Protein AF-A0A832JDX5-F1 (afdb_monomer_lite)

Sequence (100 aa):
PLHDGAVVVQGDTIVAARCLLPLSDRTDLAGALGTRHRAALGLAERTDAVVVVVSEETGRVSLAYEGELHRNLTEEAIKERILGLLQPLLGAPTGLWRKR

Secondary structure (DSSP, 8-state):
---SSEEEEETTEEEEEEEPPPPP--GGGTTS--HHHHHHHHHHTTSS--EEEE-TTT--EEEEETTEEEEEE-HHHHHHHHHHHHHHHHTS-TTTT---

Foldseek 3Di:
DQPAADFDDDQPDGPDTNDDADFDPDPVCVPPDDRQQRRQLRRQCPDQDWDWDADPVPRAIWIRHNNDIGTRDDPVRVVVVCCVSCVVVNPDPPPPPPDD

pLDDT: mean 86.78, std 14.62, range [41.19, 97.75]

Radius of gyration: 14.51 Å; chains: 1; bounding box: 37×30×39 Å

Structure (mmCIF, N/CA/C/O backbone):
data_AF-A0A832JDX5-F1
#
_entry.id   AF-A0A832JDX5-F1
#
loop_
_atom_site.group_PDB
_atom_site.id
_atom_site.type_symbol
_atom_site.label_atom_id
_atom_site.label_alt_id
_atom_site.label_comp_id
_atom_site.label_asym_id
_atom_site.label_entity_id
_atom_site.label_seq_id
_atom_site.pdbx_PDB_ins_code
_atom_site.Cartn_x
_atom_site.Cartn_y
_atom_site.Cartn_z
_atom_site.occupancy
_atom_site.B_iso_or_equiv
_atom_site.auth_seq_id
_atom_site.auth_comp_id
_atom_site.auth_asym_id
_atom_site.auth_atom_id
_atom_site.pdbx_PDB_model_num
ATOM 1 N N . PRO A 1 1 ? 10.387 -14.063 9.467 1.00 61.41 1 PRO A N 1
ATOM 2 C CA . PRO A 1 1 ? 9.423 -14.846 8.644 1.00 61.41 1 PRO A CA 1
ATOM 3 C C . PRO A 1 1 ? 8.092 -14.135 8.275 1.00 61.41 1 PRO A C 1
ATOM 5 O O . PRO A 1 1 ? 7.215 -14.801 7.742 1.00 61.41 1 PRO A O 1
ATOM 8 N N . LEU A 1 2 ? 7.922 -12.820 8.506 1.00 75.38 2 LEU A N 1
ATOM 9 C CA . LEU A 1 2 ? 6.640 -12.102 8.311 1.00 75.38 2 LEU A CA 1
ATOM 10 C C . LEU A 1 2 ? 6.596 -11.170 7.082 1.00 75.38 2 LEU A C 1
ATOM 12 O O . LEU A 1 2 ? 5.648 -10.412 6.927 1.00 75.38 2 LEU A O 1
ATOM 16 N N . HIS A 1 3 ? 7.628 -11.185 6.237 1.00 82.69 3 HIS A N 1
ATOM 17 C CA . HIS A 1 3 ? 7.832 -10.170 5.193 1.00 82.69 3 HIS A CA 1
ATOM 18 C C . HIS A 1 3 ? 6.967 -10.359 3.935 1.00 82.69 3 HIS A C 1
ATOM 20 O O . HIS A 1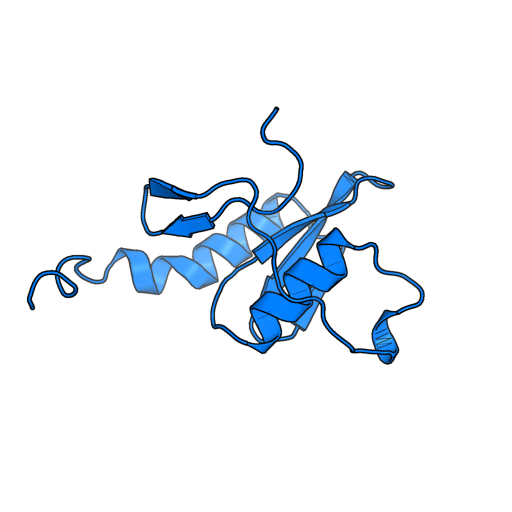 3 ? 6.962 -9.489 3.069 1.00 82.69 3 HIS A O 1
ATOM 26 N N . ASP A 1 4 ? 6.292 -11.500 3.801 1.00 83.75 4 ASP A N 1
ATOM 27 C CA . ASP A 1 4 ? 5.556 -11.859 2.591 1.00 83.75 4 ASP A CA 1
ATOM 28 C C . ASP A 1 4 ? 4.061 -11.560 2.752 1.00 83.75 4 ASP A C 1
ATOM 30 O O . ASP A 1 4 ? 3.367 -12.243 3.496 1.00 83.75 4 ASP A O 1
ATOM 34 N N . GLY A 1 5 ? 3.568 -10.515 2.090 1.00 90.31 5 GLY A N 1
ATOM 35 C CA . GLY A 1 5 ? 2.185 -10.041 2.193 1.00 90.31 5 GLY A CA 1
ATOM 36 C C . GLY A 1 5 ? 2.056 -8.704 2.925 1.00 90.31 5 GLY A C 1
ATOM 37 O O . GLY A 1 5 ? 3.043 -8.019 3.190 1.00 90.31 5 GLY A O 1
ATOM 38 N N . ALA A 1 6 ? 0.819 -8.306 3.216 1.00 96.44 6 ALA A N 1
ATOM 39 C CA . ALA A 1 6 ? 0.522 -7.014 3.824 1.00 96.44 6 ALA A CA 1
ATOM 40 C C . ALA A 1 6 ? 0.443 -7.075 5.355 1.00 96.44 6 ALA A C 1
ATOM 42 O O . ALA A 1 6 ? 0.101 -8.102 5.949 1.00 96.44 6 ALA A O 1
ATOM 43 N N . VAL A 1 7 ? 0.728 -5.935 5.979 1.00 97.50 7 VAL A N 1
ATOM 44 C CA . VAL A 1 7 ? 0.454 -5.664 7.392 1.00 97.50 7 VAL A CA 1
ATOM 45 C C . VAL A 1 7 ? -0.776 -4.770 7.463 1.00 97.50 7 VAL A C 1
ATOM 47 O O . VAL A 1 7 ? -0.868 -3.797 6.718 1.00 97.50 7 VAL A O 1
ATOM 50 N N . VAL A 1 8 ? -1.714 -5.104 8.347 1.00 96.50 8 VAL A N 1
ATOM 51 C CA . VAL A 1 8 ? -2.937 -4.324 8.562 1.00 96.50 8 VAL A CA 1
ATOM 52 C C . VAL A 1 8 ? -2.837 -3.626 9.908 1.00 96.50 8 VAL A C 1
ATOM 54 O O . VAL A 1 8 ? -2.634 -4.270 10.940 1.00 96.50 8 VAL A O 1
ATOM 57 N N . VAL A 1 9 ? -2.990 -2.306 9.881 1.00 95.25 9 VAL A N 1
ATOM 58 C CA . VAL A 1 9 ? -2.999 -1.444 11.063 1.00 95.25 9 VAL A CA 1
ATOM 59 C C . VAL A 1 9 ? -4.402 -0.883 11.227 1.00 95.25 9 VAL A C 1
ATOM 61 O O . VAL A 1 9 ? -4.985 -0.385 10.266 1.00 95.25 9 VAL A O 1
ATOM 64 N N . GLN A 1 10 ? -4.936 -0.962 12.441 1.00 91.12 10 GLN A N 1
ATOM 65 C CA . GLN A 1 10 ? -6.224 -0.386 12.795 1.00 91.12 10 GLN A CA 1
ATOM 66 C C . GLN A 1 10 ? -6.072 0.395 14.099 1.00 91.12 10 GLN A C 1
ATOM 68 O O . GLN A 1 10 ? -5.714 -0.168 15.133 1.00 91.12 10 GLN A O 1
ATOM 73 N N . GLY A 1 11 ? -6.331 1.703 14.040 1.00 88.12 11 GLY A N 1
ATOM 74 C CA . GLY A 1 11 ? -6.040 2.604 15.152 1.00 88.12 11 GLY A CA 1
ATOM 75 C C . GLY A 1 11 ? -4.543 2.624 15.462 1.00 88.12 11 GLY A C 1
ATOM 76 O O . GLY A 1 11 ? -3.730 2.946 14.600 1.00 88.12 11 GLY A O 1
ATOM 77 N N . ASP A 1 12 ? -4.192 2.261 16.689 1.00 88.75 12 ASP A N 1
ATOM 78 C CA . ASP A 1 12 ? -2.824 2.212 17.214 1.00 88.75 12 ASP A CA 1
ATOM 79 C C . ASP A 1 12 ? -2.201 0.803 17.176 1.00 88.75 12 ASP A C 1
ATOM 81 O O . ASP A 1 12 ? -1.081 0.605 17.648 1.00 88.75 12 ASP A O 1
ATOM 85 N N . THR A 1 13 ? -2.912 -0.182 16.618 1.00 91.94 13 THR A N 1
ATOM 86 C CA . THR A 1 13 ? -2.557 -1.599 16.736 1.00 91.94 13 THR A CA 1
ATOM 87 C C . THR A 1 13 ? -2.363 -2.258 15.368 1.00 91.94 13 THR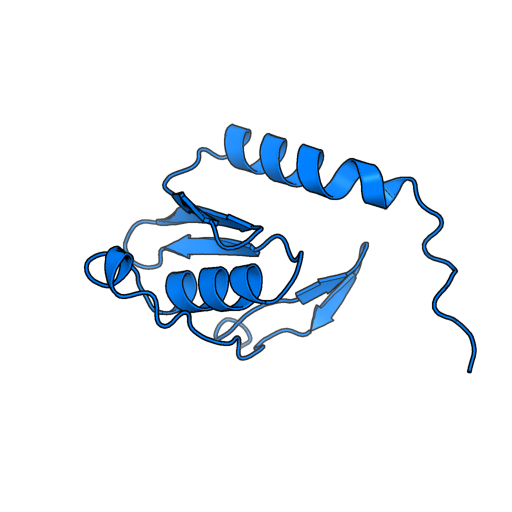 A C 1
ATOM 89 O O . THR A 1 13 ? -3.151 -2.067 14.440 1.00 91.94 13 THR A O 1
ATOM 92 N N . ILE A 1 14 ? -1.330 -3.099 15.243 1.00 96.25 14 ILE A N 1
ATOM 93 C CA . ILE A 1 14 ? -1.192 -4.042 14.123 1.00 96.25 14 ILE A CA 1
ATOM 94 C C . ILE A 1 14 ? -2.110 -5.233 14.398 1.00 96.25 14 ILE A C 1
ATOM 96 O O . ILE A 1 14 ? -1.858 -6.013 15.315 1.00 96.25 14 ILE A O 1
ATOM 100 N N . VAL A 1 15 ? -3.166 -5.383 13.602 1.00 97.00 15 VAL A N 1
ATOM 101 C CA . VAL A 1 15 ? -4.172 -6.441 13.795 1.00 97.00 15 VAL A CA 1
ATOM 102 C C . VAL A 1 15 ? -3.844 -7.714 13.019 1.00 97.00 15 VAL A C 1
ATOM 104 O O . VAL A 1 15 ? -4.302 -8.793 13.388 1.00 97.00 15 VAL A O 1
ATOM 107 N N . ALA A 1 16 ? -3.039 -7.610 11.957 1.00 95.81 16 ALA A N 1
ATOM 108 C CA . ALA A 1 16 ? -2.613 -8.753 11.158 1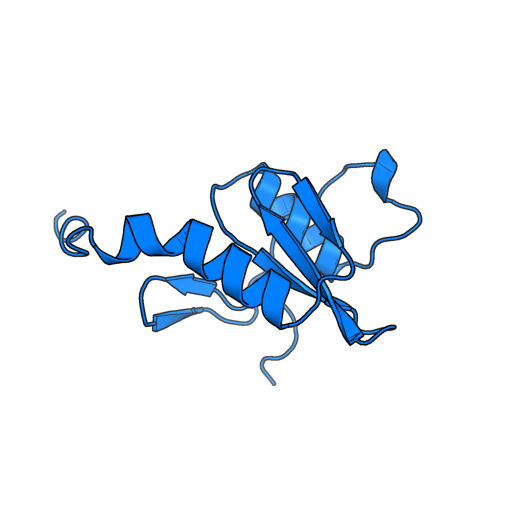.00 95.81 16 ALA A CA 1
ATOM 109 C C . ALA A 1 16 ? -1.323 -8.478 10.367 1.00 95.81 16 ALA A C 1
ATOM 111 O O . ALA A 1 16 ? -0.976 -7.335 10.070 1.00 95.81 16 ALA A O 1
ATOM 112 N N . ALA A 1 17 ? -0.641 -9.553 9.975 1.00 95.88 17 ALA A N 1
ATOM 113 C CA . ALA A 1 17 ? 0.500 -9.554 9.061 1.00 95.88 17 ALA A CA 1
ATOM 114 C C . ALA A 1 17 ? 0.353 -10.710 8.060 1.00 95.88 17 ALA A C 1
ATOM 116 O O . ALA A 1 17 ? -0.483 -11.593 8.259 1.00 95.88 17 ALA A O 1
ATOM 117 N N . ARG A 1 18 ? 1.168 -10.724 6.997 1.00 94.69 18 ARG A N 1
ATOM 118 C CA . ARG A 1 18 ? 1.116 -11.745 5.933 1.00 94.69 18 ARG A CA 1
ATOM 119 C C . ARG A 1 18 ? -0.236 -11.805 5.197 1.00 94.69 18 ARG A C 1
ATOM 121 O O . ARG A 1 18 ? -0.643 -12.857 4.708 1.00 94.69 18 ARG A O 1
ATOM 128 N N . CYS A 1 19 ? -0.961 -10.690 5.149 1.00 95.31 19 CYS A N 1
ATOM 129 C CA . CYS A 1 19 ? -2.289 -10.636 4.549 1.00 95.31 19 CYS A CA 1
ATOM 130 C C . CYS A 1 19 ? -2.195 -10.680 3.023 1.00 95.31 19 CYS A C 1
ATOM 132 O O . CYS A 1 19 ? -1.447 -9.907 2.417 1.00 95.31 19 CYS A O 1
ATOM 134 N N . LEU A 1 20 ? -2.981 -11.561 2.407 1.00 96.12 20 LEU A N 1
ATOM 135 C CA . LEU A 1 20 ? -3.175 -11.567 0.964 1.00 96.12 20 LEU A CA 1
ATOM 136 C C . LEU A 1 20 ? -4.206 -10.497 0.605 1.00 96.12 20 LEU A C 1
ATOM 138 O O . LEU A 1 20 ? -5.329 -10.519 1.106 1.00 96.12 20 LEU A O 1
ATOM 142 N N . LEU A 1 21 ? -3.811 -9.568 -0.257 1.00 96.75 21 LEU A N 1
ATOM 143 C CA . LEU A 1 21 ? -4.673 -8.491 -0.730 1.00 96.75 21 LEU A CA 1
ATOM 144 C C . LEU A 1 21 ? -5.167 -8.784 -2.153 1.00 96.75 21 LEU A C 1
ATOM 146 O O . LEU A 1 21 ? -4.464 -9.462 -2.909 1.00 96.75 21 LEU A O 1
ATOM 150 N N . PRO A 1 22 ? -6.347 -8.269 -2.541 1.00 96.31 22 PRO A N 1
ATOM 151 C CA . PRO A 1 22 ? -6.782 -8.315 -3.931 1.00 96.31 22 PRO A CA 1
ATOM 152 C C . PRO A 1 22 ? -5.822 -7.522 -4.820 1.00 96.31 22 PRO A C 1
ATOM 154 O O . PRO A 1 22 ? -5.339 -6.461 -4.430 1.00 96.31 22 PRO A O 1
ATOM 157 N N . LEU A 1 23 ? -5.552 -8.033 -6.018 1.00 95.19 23 LEU A N 1
ATOM 158 C CA . LEU A 1 23 ? -4.778 -7.320 -7.029 1.00 95.19 23 LEU A CA 1
ATOM 159 C C . LEU A 1 23 ? -5.728 -6.509 -7.908 1.00 95.19 23 LEU A C 1
ATOM 161 O O . LEU A 1 23 ? -6.811 -6.986 -8.231 1.00 95.19 23 LEU A O 1
ATOM 165 N N . SER A 1 24 ? -5.312 -5.307 -8.295 1.00 94.00 24 SER A N 1
ATOM 166 C CA . SER A 1 24 ? -6.016 -4.530 -9.316 1.00 94.00 24 SER A CA 1
ATOM 167 C C . SER A 1 24 ? -5.844 -5.172 -10.697 1.00 94.00 24 SER A C 1
ATOM 169 O O . SER A 1 24 ? -4.736 -5.585 -11.060 1.00 94.00 24 SER A O 1
ATOM 171 N N . ASP A 1 25 ? -6.934 -5.197 -11.466 1.00 90.69 25 ASP A N 1
ATOM 172 C CA . ASP A 1 25 ? -6.989 -5.661 -12.859 1.00 90.69 25 ASP A CA 1
ATOM 173 C C . ASP A 1 25 ? -6.743 -4.523 -13.872 1.00 90.69 25 ASP A C 1
ATOM 175 O O . ASP A 1 25 ? -6.848 -4.717 -15.086 1.00 90.69 25 ASP A O 1
ATOM 179 N N . ARG A 1 26 ? -6.407 -3.315 -13.395 1.00 86.81 26 ARG A N 1
ATOM 180 C CA . ARG A 1 26 ? -6.148 -2.138 -14.232 1.00 86.81 26 ARG A CA 1
ATOM 181 C C . ARG A 1 26 ? -4.970 -2.354 -15.182 1.00 86.81 26 ARG A C 1
ATOM 183 O O . ARG A 1 26 ? -3.806 -2.435 -14.783 1.00 86.81 26 ARG A O 1
ATOM 190 N N . THR A 1 27 ? -5.275 -2.405 -16.477 1.00 78.44 27 THR A N 1
ATOM 191 C CA . THR A 1 27 ? -4.287 -2.629 -17.542 1.00 78.44 27 THR A CA 1
ATOM 192 C C . THR A 1 27 ? -3.533 -1.365 -17.946 1.00 78.44 27 THR A C 1
ATOM 194 O O . THR A 1 27 ? -2.431 -1.461 -18.478 1.00 78.44 27 THR A O 1
ATOM 197 N N . ASP A 1 28 ? -4.085 -0.183 -17.667 1.00 80.50 28 ASP A N 1
ATOM 198 C CA . ASP A 1 28 ? -3.459 1.120 -17.936 1.00 80.50 28 ASP A CA 1
ATOM 199 C C . ASP A 1 28 ? -2.183 1.349 -17.107 1.00 80.50 28 ASP A C 1
ATOM 201 O O . ASP A 1 28 ? -1.322 2.144 -17.481 1.00 80.50 28 ASP A O 1
ATOM 205 N N . LEU A 1 29 ? -2.021 0.595 -16.018 1.00 71.81 29 LEU A N 1
ATOM 206 C CA . LEU A 1 29 ? -0.876 0.669 -15.111 1.00 71.81 29 LEU A CA 1
ATOM 207 C C . LEU A 1 29 ? 0.034 -0.576 -15.183 1.00 71.81 29 LEU A C 1
ATOM 209 O O . LEU A 1 29 ? 1.087 -0.623 -14.538 1.00 71.81 29 LEU A O 1
ATOM 213 N N . ALA A 1 30 ? -0.344 -1.585 -15.979 1.00 58.72 30 ALA A N 1
ATOM 214 C CA . ALA A 1 30 ? 0.225 -2.935 -15.941 1.00 58.72 30 ALA A CA 1
ATOM 215 C C . ALA A 1 30 ? 1.692 -3.037 -16.401 1.00 58.72 30 ALA A C 1
ATOM 217 O O . ALA A 1 30 ? 2.378 -3.987 -16.029 1.00 58.72 30 ALA A O 1
ATOM 218 N N . GLY A 1 31 ? 2.205 -2.055 -17.150 1.00 63.69 31 GLY A N 1
ATOM 219 C CA . GLY A 1 31 ? 3.584 -2.071 -17.655 1.00 63.69 31 GLY A CA 1
ATOM 220 C C . GLY A 1 31 ? 4.666 -1.673 -16.642 1.00 63.69 31 GLY A C 1
ATOM 221 O O . GLY A 1 31 ? 5.841 -1.904 -16.905 1.00 63.69 31 GLY A O 1
ATOM 222 N N . ALA A 1 32 ? 4.306 -1.068 -15.501 1.00 71.88 32 ALA A N 1
ATOM 223 C CA . ALA A 1 32 ? 5.279 -0.421 -14.607 1.00 71.88 32 ALA A CA 1
ATOM 224 C C . ALA A 1 32 ? 5.121 -0.752 -13.112 1.00 71.88 32 ALA A C 1
ATOM 226 O O . ALA A 1 32 ? 5.795 -0.129 -12.284 1.00 71.88 32 ALA A O 1
ATOM 227 N N . LEU A 1 33 ? 4.213 -1.664 -12.746 1.00 83.19 33 LEU A N 1
ATOM 228 C CA . LEU A 1 33 ? 3.876 -1.966 -11.352 1.00 83.19 33 LEU A CA 1
ATOM 229 C C . LEU A 1 33 ? 4.193 -3.418 -10.987 1.00 83.19 33 LEU A C 1
ATOM 231 O O . LEU A 1 33 ? 3.706 -4.346 -11.626 1.00 83.19 33 LEU A O 1
ATOM 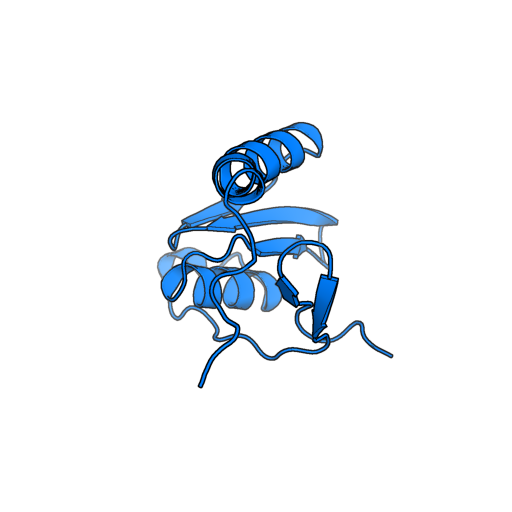235 N N . GLY A 1 34 ? 4.949 -3.615 -9.904 1.00 90.62 34 GLY A N 1
ATOM 236 C CA . GLY A 1 34 ? 5.140 -4.928 -9.277 1.00 90.62 34 GLY A CA 1
ATOM 237 C C . GLY A 1 34 ? 3.898 -5.419 -8.515 1.00 90.62 34 GLY A C 1
ATOM 238 O O . GLY A 1 34 ? 2.935 -4.677 -8.307 1.00 90.62 34 GLY A O 1
ATOM 239 N N . THR A 1 35 ? 3.931 -6.666 -8.035 1.00 92.62 35 THR A N 1
ATOM 240 C CA . THR A 1 35 ? 2.808 -7.312 -7.318 1.00 92.62 35 THR A CA 1
ATOM 241 C C . THR A 1 35 ? 2.348 -6.535 -6.085 1.00 92.62 35 THR A C 1
ATOM 243 O O . THR A 1 35 ? 1.146 -6.376 -5.895 1.00 92.62 35 THR A O 1
ATOM 246 N N . ARG A 1 36 ? 3.271 -5.971 -5.290 1.00 95.00 36 ARG A N 1
ATOM 247 C CA . ARG A 1 36 ? 2.914 -5.148 -4.117 1.00 95.00 36 ARG A CA 1
ATOM 248 C C . ARG A 1 36 ? 2.122 -3.894 -4.490 1.00 95.00 36 ARG A C 1
ATOM 250 O O . ARG A 1 36 ? 1.190 -3.532 -3.786 1.00 95.00 36 ARG A O 1
ATOM 257 N N . HIS A 1 37 ? 2.468 -3.250 -5.605 1.00 95.31 37 HIS A N 1
ATOM 258 C CA . HIS A 1 37 ? 1.749 -2.064 -6.072 1.00 95.31 37 HIS A CA 1
ATOM 259 C C . HIS A 1 37 ? 0.352 -2.431 -6.576 1.00 95.31 37 HIS A C 1
ATOM 261 O O . HIS A 1 37 ? -0.605 -1.733 -6.259 1.00 95.31 37 HIS A O 1
ATOM 267 N N . ARG A 1 38 ? 0.219 -3.555 -7.297 1.00 94.81 38 ARG A N 1
ATOM 268 C CA . ARG A 1 38 ? -1.095 -4.065 -7.719 1.00 94.81 38 ARG A CA 1
ATOM 269 C C . ARG A 1 38 ? -1.977 -4.450 -6.535 1.00 94.81 38 ARG A C 1
ATOM 271 O O . ARG A 1 38 ? -3.168 -4.182 -6.580 1.00 94.81 38 ARG A O 1
ATOM 278 N N . ALA A 1 39 ? -1.400 -5.037 -5.488 1.00 96.25 39 ALA A N 1
ATOM 279 C CA . ALA A 1 39 ? -2.094 -5.335 -4.236 1.00 96.25 39 ALA A CA 1
ATOM 280 C C . ALA A 1 39 ? -2.550 -4.067 -3.502 1.00 96.25 39 ALA A C 1
ATOM 282 O O . ALA A 1 39 ? -3.681 -3.996 -3.032 1.00 96.25 39 ALA A O 1
ATOM 283 N N . ALA A 1 40 ? -1.678 -3.057 -3.417 1.00 96.69 40 ALA A N 1
ATOM 284 C CA . ALA A 1 40 ? -2.019 -1.784 -2.792 1.00 96.69 40 ALA A CA 1
ATOM 285 C C . ALA A 1 40 ? -3.177 -1.093 -3.522 1.00 96.69 40 ALA A C 1
ATOM 287 O O . ALA A 1 40 ? -4.142 -0.674 -2.890 1.00 96.69 40 ALA A O 1
ATOM 288 N N . LEU A 1 41 ? -3.104 -1.047 -4.854 1.00 96.06 41 LEU A N 1
ATOM 289 C CA . LEU A 1 41 ? -4.152 -0.476 -5.690 1.00 96.06 41 LEU A CA 1
ATOM 290 C C . LEU A 1 41 ? -5.455 -1.281 -5.605 1.00 96.06 41 LEU A C 1
ATOM 292 O O . LEU A 1 41 ? -6.506 -0.701 -5.374 1.00 96.06 41 LEU A O 1
ATOM 296 N N . GLY A 1 42 ? -5.385 -2.610 -5.705 1.00 96.56 42 GLY A N 1
ATOM 297 C CA . GLY A 1 42 ? -6.569 -3.470 -5.653 1.00 96.56 42 GLY A CA 1
ATOM 298 C C . GLY A 1 42 ? -7.303 -3.410 -4.315 1.00 96.56 42 GLY A C 1
ATOM 299 O O . GLY A 1 42 ? -8.523 -3.568 -4.272 1.00 96.56 42 GLY A O 1
ATOM 300 N N . LEU A 1 43 ? -6.589 -3.161 -3.210 1.00 97.75 43 LEU A N 1
ATOM 301 C CA . LEU A 1 43 ? -7.231 -2.881 -1.929 1.00 97.75 43 LEU A CA 1
ATOM 302 C C . LEU A 1 43 ? -7.880 -1.488 -1.927 1.00 97.75 43 LEU A C 1
ATOM 304 O O . LEU A 1 43 ? -9.056 -1.385 -1.592 1.00 97.75 43 LEU A O 1
ATOM 308 N N . ALA A 1 44 ? -7.151 -0.451 -2.348 1.00 97.06 44 ALA A N 1
ATOM 309 C CA . ALA A 1 44 ? -7.633 0.933 -2.373 1.00 97.06 44 ALA A CA 1
ATOM 310 C C . ALA A 1 44 ? -8.812 1.171 -3.336 1.00 97.06 44 ALA A C 1
ATOM 312 O O . ALA A 1 44 ? -9.575 2.111 -3.151 1.00 97.06 44 ALA A O 1
ATOM 313 N N . GLU A 1 45 ? -8.983 0.341 -4.365 1.00 96.81 45 GLU A N 1
ATOM 314 C CA . GLU A 1 45 ? -10.153 0.364 -5.258 1.00 96.81 45 GLU A CA 1
ATOM 315 C C . GLU A 1 45 ? -11.433 -0.145 -4.575 1.00 96.81 45 GLU A C 1
ATOM 317 O O . GLU A 1 45 ? -12.539 0.106 -5.051 1.00 96.81 45 GLU A O 1
ATOM 322 N N . ARG A 1 46 ? -11.298 -0.909 -3.486 1.00 96.94 46 ARG A N 1
ATOM 323 C CA . ARG A 1 46 ? -12.401 -1.644 -2.845 1.00 96.94 46 ARG A CA 1
ATOM 324 C C . ARG A 1 46 ? -12.708 -1.154 -1.436 1.00 96.94 46 ARG A C 1
ATOM 326 O O . ARG A 1 46 ? -13.706 -1.584 -0.859 1.00 96.94 46 ARG A O 1
ATOM 333 N N . THR A 1 47 ? -11.847 -0.317 -0.869 1.00 96.69 47 THR A N 1
ATOM 334 C CA . THR A 1 47 ? -11.956 0.196 0.495 1.00 96.69 47 THR A CA 1
ATOM 335 C C . THR A 1 47 ? -11.461 1.637 0.567 1.00 96.69 47 THR A C 1
ATOM 337 O O . THR A 1 47 ? -10.80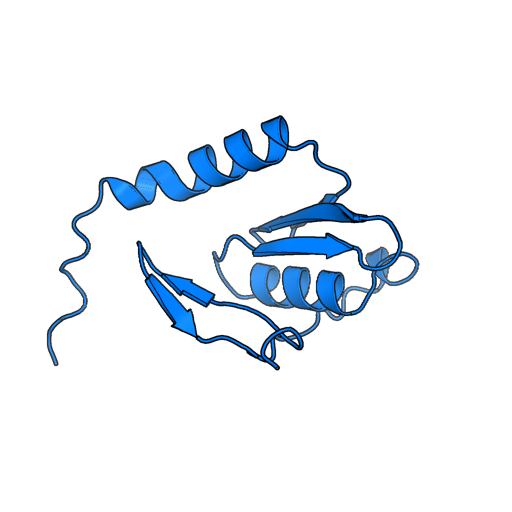0 2.138 -0.336 1.00 96.69 47 THR A O 1
ATOM 340 N N . ASP A 1 48 ? -11.739 2.290 1.686 1.00 94.00 48 ASP A N 1
ATOM 341 C CA . ASP A 1 48 ? -11.180 3.582 2.082 1.00 94.00 48 ASP A CA 1
ATOM 342 C C . ASP A 1 48 ? -9.806 3.448 2.771 1.00 94.00 48 ASP A C 1
ATOM 344 O O . ASP A 1 48 ? -9.328 4.377 3.423 1.00 94.00 48 ASP A O 1
ATOM 348 N N . ALA A 1 49 ? -9.148 2.289 2.662 1.00 95.69 49 ALA A N 1
ATOM 349 C CA . ALA A 1 49 ? -7.862 2.072 3.305 1.00 95.69 49 ALA A CA 1
ATOM 350 C C . ALA A 1 49 ? -6.762 2.912 2.640 1.00 95.69 49 ALA A C 1
ATOM 352 O O . ALA A 1 49 ? -6.607 2.926 1.418 1.00 95.69 49 ALA A O 1
ATOM 353 N N . VAL A 1 50 ? -5.933 3.549 3.466 1.00 96.56 50 VAL A N 1
ATOM 354 C CA . VAL A 1 50 ? -4.677 4.165 3.025 1.00 96.56 50 VAL A CA 1
ATOM 355 C C . VAL A 1 50 ? -3.600 3.087 3.001 1.00 96.56 50 VAL A C 1
ATOM 357 O O . VAL A 1 50 ? -3.262 2.522 4.042 1.00 96.56 50 VAL A O 1
ATOM 360 N N . VAL A 1 51 ? -3.039 2.798 1.826 1.00 97.44 51 VAL A N 1
ATOM 361 C CA . VAL A 1 51 ? -2.048 1.727 1.659 1.00 97.44 51 VAL A CA 1
ATOM 362 C C . VAL A 1 51 ? -0.705 2.306 1.239 1.00 97.44 51 VAL A C 1
ATOM 364 O O . VAL A 1 51 ? -0.577 2.909 0.178 1.00 97.44 51 VAL A O 1
ATOM 367 N N . VAL A 1 52 ? 0.325 2.090 2.054 1.00 97.12 52 VAL A N 1
ATOM 368 C CA . VAL A 1 52 ? 1.704 2.487 1.743 1.00 97.12 52 VAL A CA 1
ATOM 369 C C . VAL A 1 52 ? 2.459 1.283 1.195 1.00 97.12 52 VAL A C 1
ATOM 371 O O . VAL A 1 52 ? 2.391 0.189 1.755 1.00 97.12 52 VAL A O 1
ATOM 374 N N . VAL A 1 53 ? 3.201 1.473 0.105 1.00 96.00 53 VAL A N 1
ATOM 375 C CA . VAL A 1 53 ? 3.983 0.411 -0.535 1.00 96.00 53 VAL A CA 1
ATOM 376 C C . VAL A 1 53 ? 5.389 0.885 -0.873 1.00 96.00 53 VAL A C 1
ATOM 378 O O . VAL A 1 53 ? 5.581 1.973 -1.409 1.00 96.00 53 VAL A O 1
ATOM 381 N N . VAL A 1 54 ? 6.377 0.034 -0.593 1.00 95.19 54 VAL A N 1
ATOM 382 C CA . VAL A 1 54 ? 7.779 0.248 -0.966 1.00 95.19 54 VAL A CA 1
ATOM 383 C C . VAL A 1 54 ? 8.148 -0.704 -2.100 1.00 95.19 54 VAL A C 1
ATOM 385 O O . VAL A 1 54 ? 7.922 -1.917 -2.025 1.00 95.19 54 VAL A O 1
ATOM 388 N N . SER A 1 55 ? 8.714 -0.152 -3.170 1.00 92.75 55 SER A N 1
ATOM 389 C CA . SER A 1 55 ? 9.230 -0.922 -4.299 1.00 92.75 55 SER A CA 1
ATOM 390 C C . SER A 1 55 ? 10.438 -1.753 -3.879 1.00 92.75 55 SER A C 1
ATOM 392 O O . SER A 1 55 ? 11.437 -1.190 -3.449 1.00 92.75 55 SER A O 1
ATOM 394 N N . GLU A 1 56 ? 10.406 -3.066 -4.113 1.00 90.25 56 GLU A N 1
ATOM 395 C CA . GLU A 1 56 ? 11.586 -3.922 -3.893 1.00 90.25 56 GLU A CA 1
ATOM 396 C C . GLU A 1 56 ? 12.754 -3.532 -4.795 1.00 90.25 56 GLU A C 1
ATOM 398 O O . GLU A 1 56 ? 13.894 -3.468 -4.363 1.00 90.25 56 GLU A O 1
ATOM 403 N N . GLU A 1 57 ? 12.438 -3.232 -6.052 1.00 89.88 57 GLU A N 1
ATOM 404 C CA . GLU A 1 57 ? 13.436 -2.970 -7.086 1.00 89.88 57 GLU A CA 1
ATOM 405 C C . GLU A 1 57 ? 14.119 -1.607 -6.936 1.00 89.88 57 GLU A C 1
ATOM 407 O O . GLU A 1 57 ? 15.283 -1.456 -7.289 1.00 89.88 57 GLU A O 1
ATOM 412 N N . THR A 1 58 ? 13.391 -0.594 -6.455 1.00 91.62 58 THR A N 1
ATOM 413 C CA . THR A 1 58 ? 13.853 0.805 -6.496 1.00 91.62 58 THR A CA 1
ATOM 414 C C . THR A 1 58 ? 13.909 1.481 -5.133 1.00 91.62 58 THR A C 1
ATOM 416 O O . THR A 1 58 ? 14.381 2.610 -5.046 1.00 91.62 58 THR A O 1
ATOM 419 N N . GLY A 1 59 ? 13.368 0.859 -4.081 1.00 92.69 59 GLY A N 1
ATOM 420 C CA . GLY A 1 59 ? 13.212 1.474 -2.759 1.00 92.69 59 GLY A CA 1
ATOM 421 C C . GLY A 1 59 ? 12.227 2.651 -2.711 1.00 92.69 59 GLY A C 1
ATOM 422 O O . GLY A 1 59 ? 11.951 3.167 -1.633 1.00 92.69 59 GLY A O 1
ATOM 423 N N . ARG A 1 60 ? 11.668 3.079 -3.852 1.00 93.19 60 ARG A N 1
ATOM 424 C CA . ARG A 1 60 ? 10.714 4.191 -3.916 1.00 93.19 60 ARG A CA 1
ATOM 425 C C . ARG A 1 60 ? 9.425 3.836 -3.199 1.00 93.19 60 ARG A C 1
ATOM 427 O O . ARG A 1 60 ? 8.912 2.722 -3.337 1.00 93.19 60 ARG A O 1
ATOM 434 N N . VAL A 1 61 ? 8.880 4.821 -2.503 1.00 95.62 61 VAL A N 1
ATOM 435 C CA . VAL A 1 61 ? 7.643 4.674 -1.750 1.00 95.62 61 VAL A CA 1
ATOM 436 C C . VAL A 1 61 ? 6.479 5.273 -2.540 1.00 95.62 61 VAL A C 1
ATOM 438 O O . VAL A 1 61 ? 6.613 6.295 -3.219 1.00 95.62 61 VAL A O 1
ATOM 441 N N . SER A 1 62 ? 5.342 4.590 -2.490 1.00 95.75 62 SER A N 1
ATOM 442 C CA . SER A 1 62 ? 4.086 4.998 -3.115 1.00 95.75 62 SER A CA 1
ATOM 443 C C . SER A 1 62 ? 2.937 4.860 -2.115 1.00 95.75 62 SER A C 1
ATOM 445 O O . SER A 1 62 ? 3.031 4.095 -1.152 1.00 95.75 62 SER A O 1
ATOM 447 N N . LEU A 1 63 ? 1.848 5.582 -2.359 1.00 97.06 63 LEU A N 1
ATOM 448 C CA . LEU A 1 63 ? 0.623 5.542 -1.566 1.00 97.06 63 LEU A CA 1
ATOM 449 C C . LEU A 1 63 ? -0.564 5.263 -2.487 1.00 97.06 63 LEU A C 1
ATOM 451 O O . LEU A 1 63 ? -0.725 5.942 -3.500 1.00 97.06 63 LEU A O 1
ATOM 455 N N . ALA A 1 64 ? -1.377 4.270 -2.137 1.00 96.75 64 ALA A N 1
ATOM 456 C CA . ALA A 1 64 ? -2.645 3.981 -2.789 1.00 96.75 64 ALA A CA 1
ATOM 457 C C . ALA A 1 64 ? -3.807 4.360 -1.865 1.00 96.75 64 ALA A C 1
ATOM 459 O O . ALA A 1 64 ? -3.799 4.003 -0.685 1.00 96.75 64 ALA A O 1
ATOM 460 N N . TYR A 1 65 ? -4.773 5.106 -2.391 1.00 96.81 65 TYR A N 1
ATOM 461 C CA . TYR A 1 65 ? -5.966 5.547 -1.668 1.00 96.81 65 TYR A CA 1
ATOM 462 C C . TYR A 1 65 ? -7.058 5.919 -2.675 1.00 96.81 65 TYR A C 1
ATOM 464 O O . TYR A 1 65 ? -6.738 6.510 -3.704 1.00 96.81 65 TYR A O 1
ATOM 472 N N . GLU A 1 66 ? -8.314 5.556 -2.395 1.00 95.19 66 GLU A N 1
ATOM 473 C CA . GLU A 1 66 ? -9.477 5.830 -3.265 1.00 95.19 66 GLU A CA 1
ATOM 474 C C . GLU A 1 66 ? -9.257 5.425 -4.737 1.00 95.19 66 GLU A C 1
ATOM 476 O O . GLU A 1 66 ? -9.578 6.156 -5.669 1.00 95.19 66 GLU A O 1
ATOM 481 N N . GLY A 1 67 ? -8.669 4.247 -4.957 1.00 94.31 67 GLY A N 1
ATOM 482 C CA . GLY A 1 67 ? -8.405 3.716 -6.299 1.00 94.31 67 GLY A CA 1
ATOM 483 C C . GLY A 1 67 ? -7.312 4.439 -7.099 1.00 94.31 67 GLY A C 1
ATOM 484 O O . GLY A 1 67 ? -7.097 4.106 -8.265 1.00 94.31 67 GLY A O 1
ATOM 485 N N . GLU A 1 68 ? -6.589 5.382 -6.491 1.00 94.00 68 GLU A N 1
ATOM 486 C CA . GLU A 1 68 ? -5.489 6.117 -7.116 1.00 94.00 68 GLU A CA 1
ATOM 487 C C . GLU A 1 68 ? -4.132 5.714 -6.536 1.00 94.00 68 GLU A C 1
ATOM 489 O O . GLU A 1 68 ? -3.994 5.468 -5.336 1.00 94.00 68 GLU A O 1
ATOM 494 N N . LEU A 1 69 ? -3.101 5.669 -7.389 1.00 93.94 69 LEU A N 1
ATOM 495 C CA . LEU A 1 69 ? -1.731 5.330 -6.996 1.00 93.94 69 LEU A CA 1
ATOM 496 C C . LEU A 1 69 ? -0.795 6.536 -7.146 1.00 93.94 69 LEU A C 1
ATOM 498 O O . LEU A 1 69 ? -0.342 6.873 -8.240 1.00 93.94 69 LEU A O 1
ATOM 502 N N . HIS A 1 70 ? -0.409 7.125 -6.018 1.00 94.38 70 HIS A N 1
ATOM 503 C CA . HIS A 1 70 ? 0.567 8.207 -5.935 1.00 94.38 70 HIS A CA 1
ATOM 504 C C . HIS A 1 70 ? 1.982 7.633 -5.787 1.00 94.38 70 HIS A C 1
ATOM 506 O O . HIS A 1 70 ? 2.317 7.045 -4.759 1.00 94.38 70 HIS A O 1
ATOM 512 N N . ARG A 1 71 ? 2.825 7.780 -6.813 1.00 92.56 71 ARG A N 1
ATOM 513 C CA . ARG A 1 71 ? 4.143 7.123 -6.900 1.00 92.56 71 ARG A CA 1
ATOM 514 C C . ARG A 1 71 ? 5.300 8.068 -6.588 1.00 92.56 71 ARG A C 1
ATOM 516 O O . ARG A 1 71 ? 5.201 9.263 -6.841 1.00 92.56 71 ARG A O 1
ATOM 523 N N . ASN A 1 72 ? 6.431 7.489 -6.169 1.00 92.69 72 ASN A N 1
ATOM 524 C CA . ASN A 1 72 ? 7.709 8.193 -5.988 1.00 92.69 72 ASN A CA 1
ATOM 525 C C . ASN A 1 72 ? 7.579 9.410 -5.057 1.00 92.69 72 ASN A C 1
ATOM 527 O O . ASN A 1 72 ? 8.014 10.513 -5.383 1.00 92.69 72 ASN A O 1
ATOM 531 N N . LEU A 1 73 ? 6.929 9.195 -3.918 1.00 95.69 73 LEU A N 1
ATOM 532 C CA . LEU A 1 73 ? 6.748 10.226 -2.910 1.00 95.69 73 LEU A CA 1
ATOM 533 C C . LEU A 1 73 ? 8.005 10.342 -2.040 1.00 95.69 73 LEU A C 1
ATOM 535 O O . LEU A 1 73 ? 8.670 9.340 -1.763 1.00 95.69 73 LEU A O 1
ATOM 539 N N . THR A 1 74 ? 8.312 11.562 -1.600 1.00 96.19 74 THR A N 1
ATOM 540 C CA . THR A 1 74 ? 9.329 11.792 -0.566 1.00 96.19 74 THR A CA 1
ATOM 541 C C . THR A 1 74 ? 8.786 11.407 0.808 1.00 96.19 74 THR A C 1
ATOM 543 O O . THR A 1 74 ? 7.573 11.261 0.991 1.00 96.19 74 THR A O 1
AT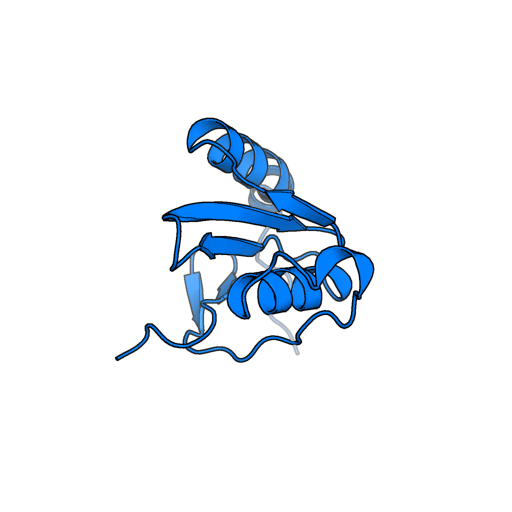OM 546 N N . GLU A 1 75 ? 9.678 11.251 1.784 1.00 92.88 75 GLU A N 1
ATOM 547 C CA . GLU A 1 75 ? 9.302 10.957 3.169 1.00 92.88 75 GLU A CA 1
ATOM 548 C C . GLU A 1 75 ? 8.346 12.020 3.731 1.00 92.88 75 GLU A C 1
ATOM 550 O O . GLU A 1 75 ? 7.322 11.689 4.332 1.00 92.88 75 GLU A O 1
ATOM 555 N N . GLU A 1 76 ? 8.629 13.294 3.455 1.00 95.31 76 GLU A N 1
ATOM 556 C CA . GLU A 1 76 ? 7.803 14.425 3.875 1.00 95.31 76 GLU A CA 1
ATOM 557 C C . GLU A 1 76 ? 6.408 14.345 3.253 1.00 95.31 76 GLU A C 1
ATOM 559 O O . GLU A 1 76 ? 5.411 14.402 3.973 1.00 95.31 76 GLU A O 1
ATOM 564 N N . ALA A 1 77 ? 6.326 14.117 1.937 1.00 95.38 77 ALA A N 1
ATOM 565 C CA . ALA A 1 77 ? 5.054 14.031 1.224 1.00 95.38 77 ALA A CA 1
ATOM 566 C C . ALA A 1 77 ? 4.186 12.862 1.721 1.00 95.38 77 ALA A C 1
ATOM 568 O O . ALA A 1 77 ? 2.964 12.980 1.816 1.00 95.38 77 ALA A O 1
ATOM 569 N N . ILE A 1 78 ? 4.805 11.730 2.067 1.00 94.62 78 ILE A N 1
ATOM 570 C CA . ILE A 1 78 ? 4.100 10.574 2.638 1.00 94.62 78 ILE A CA 1
ATOM 571 C C . ILE A 1 78 ? 3.562 10.904 4.016 1.00 94.62 78 ILE A C 1
ATOM 573 O O . ILE A 1 78 ? 2.396 10.632 4.297 1.00 94.62 78 ILE A O 1
ATOM 577 N N . LYS A 1 79 ? 4.397 11.494 4.873 1.00 93.19 79 LYS A N 1
ATOM 578 C CA . LYS A 1 79 ? 4.000 11.871 6.226 1.00 93.19 79 LYS A CA 1
ATOM 579 C C . LYS A 1 79 ? 2.831 12.850 6.196 1.00 93.19 79 LYS A C 1
ATOM 581 O O . LYS A 1 79 ? 1.840 12.621 6.884 1.00 93.19 79 LYS A O 1
ATOM 586 N N . GLU A 1 80 ? 2.921 13.893 5.375 1.00 94.56 80 GLU A N 1
ATOM 587 C CA . GLU A 1 80 ? 1.842 14.864 5.184 1.00 94.56 80 GLU A CA 1
ATOM 588 C C . GLU A 1 80 ? 0.563 14.189 4.688 1.00 94.56 80 GLU A C 1
ATOM 590 O O . GLU A 1 80 ? -0.511 14.430 5.240 1.00 94.56 80 GLU A O 1
ATOM 595 N N . ARG A 1 81 ? 0.665 13.286 3.703 1.00 93.81 81 ARG A N 1
ATOM 596 C CA . ARG A 1 81 ? -0.507 12.605 3.146 1.00 93.81 81 ARG A CA 1
ATOM 597 C C . ARG A 1 81 ? -1.160 11.651 4.144 1.00 93.81 81 ARG A C 1
ATOM 599 O O . ARG A 1 81 ? -2.376 11.688 4.285 1.00 93.81 81 ARG A O 1
ATOM 606 N N . ILE A 1 82 ? -0.388 10.831 4.859 1.00 92.69 82 ILE A N 1
ATOM 607 C CA . ILE A 1 82 ? -0.921 9.916 5.883 1.00 92.69 82 ILE A CA 1
ATOM 608 C C . ILE A 1 82 ? -1.583 10.718 7.005 1.00 92.69 82 ILE A C 1
ATOM 610 O O . ILE A 1 82 ? -2.713 10.414 7.382 1.00 92.69 82 ILE A O 1
ATOM 614 N N . LEU A 1 83 ? -0.918 11.757 7.521 1.00 91.69 83 LEU A N 1
ATOM 615 C CA . LEU A 1 83 ? -1.493 12.583 8.581 1.00 91.69 83 LEU A CA 1
ATOM 616 C C . LEU A 1 83 ? -2.767 13.285 8.105 1.00 91.69 83 LEU A C 1
ATOM 618 O O . LEU A 1 83 ? -3.769 13.224 8.807 1.00 91.69 83 LEU A O 1
ATOM 622 N N . GLY A 1 84 ? -2.773 13.870 6.907 1.00 91.88 84 GLY A N 1
ATOM 623 C CA . GLY A 1 84 ? -3.959 14.529 6.357 1.00 91.88 84 GLY A CA 1
ATOM 624 C C . GLY A 1 84 ? -5.149 13.585 6.159 1.00 91.88 84 GLY A C 1
ATOM 625 O O . GLY A 1 84 ? -6.285 13.982 6.404 1.00 91.88 84 GLY A O 1
ATOM 626 N N . LEU A 1 85 ? -4.897 12.332 5.768 1.00 90.75 85 LEU A N 1
ATOM 627 C CA . LEU A 1 85 ? -5.946 11.330 5.553 1.00 90.75 85 LEU A CA 1
ATOM 628 C C . LEU A 1 85 ? -6.446 10.691 6.860 1.00 90.75 85 LEU A C 1
ATOM 630 O O . LEU A 1 85 ? -7.629 10.383 6.970 1.00 90.75 85 LEU A O 1
ATOM 634 N N . LEU A 1 86 ? -5.577 10.494 7.859 1.00 87.12 86 LEU A N 1
ATOM 635 C CA . LEU A 1 86 ? -5.929 9.772 9.091 1.00 87.12 86 LEU A CA 1
ATOM 636 C C . LEU A 1 86 ? -6.276 10.682 10.282 1.00 87.12 86 LEU A C 1
ATOM 638 O O . LEU A 1 86 ? -7.011 10.253 11.170 1.00 87.12 86 LEU A O 1
ATOM 642 N N . GLN A 1 87 ? -5.802 11.932 10.337 1.00 80.00 87 GLN A N 1
ATOM 643 C CA . GLN A 1 87 ? -6.083 12.845 11.459 1.00 80.00 87 GLN A CA 1
ATOM 644 C C . GLN A 1 87 ? -7.575 13.110 11.718 1.00 80.00 87 GLN A C 1
ATOM 646 O O . GLN A 1 87 ? -7.947 13.121 12.895 1.00 80.00 87 GLN A O 1
ATOM 651 N N . PRO A 1 88 ? -8.452 13.260 10.703 1.00 65.44 88 PRO A N 1
ATOM 652 C CA . PRO A 1 88 ? -9.890 13.393 10.948 1.00 65.44 88 PRO A CA 1
ATOM 653 C C . PRO A 1 88 ? -10.483 12.208 11.730 1.00 65.44 88 PRO A C 1
ATOM 655 O O . PRO A 1 88 ? -11.461 12.371 12.455 1.00 65.44 88 PRO A O 1
ATOM 658 N N . LEU A 1 89 ? -9.870 11.024 11.622 1.00 61.41 89 LEU A N 1
ATOM 659 C CA . LEU A 1 89 ? -10.331 9.779 12.238 1.00 61.41 89 LEU A CA 1
ATOM 660 C C . LEU A 1 89 ? -9.761 9.557 13.647 1.00 61.41 89 LEU A C 1
ATOM 662 O O . LEU A 1 89 ? -10.388 8.882 14.458 1.00 61.41 89 LEU A O 1
ATOM 666 N N . LEU A 1 90 ? -8.607 10.150 13.971 1.00 61.88 90 LEU A N 1
ATOM 667 C CA . LEU A 1 90 ? -7.960 10.018 15.286 1.00 61.88 90 LEU A CA 1
ATOM 668 C C . LEU A 1 90 ? -8.627 10.863 16.386 1.00 61.88 90 LEU A C 1
ATOM 670 O O . LEU A 1 90 ? -8.391 10.626 17.568 1.00 61.88 90 LEU A O 1
ATOM 674 N N . GLY A 1 91 ? -9.467 11.833 16.011 1.00 57.00 91 GLY A N 1
ATOM 675 C CA . GLY A 1 91 ? -10.299 12.606 16.941 1.00 57.00 91 GLY A CA 1
ATOM 676 C C . GLY A 1 91 ? -11.676 11.991 17.220 1.00 57.00 91 GLY A C 1
ATOM 677 O O . GLY A 1 91 ? -12.378 12.454 18.120 1.00 57.00 91 GLY A O 1
ATOM 678 N N . ALA A 1 92 ? -12.083 10.964 16.467 1.00 57.31 92 ALA A N 1
ATOM 679 C CA . ALA A 1 92 ? -13.360 10.291 16.666 1.00 57.31 92 ALA A CA 1
ATOM 680 C C . ALA A 1 92 ? -13.231 9.225 17.772 1.00 57.31 92 ALA A C 1
ATOM 682 O O . ALA A 1 92 ? -12.260 8.466 17.778 1.00 57.31 92 ALA A O 1
ATOM 683 N N . PRO A 1 93 ? -14.186 9.120 18.716 1.00 54.44 93 PRO A N 1
ATOM 684 C CA . PRO A 1 93 ? -14.123 8.105 19.759 1.00 54.44 93 PRO A CA 1
ATOM 685 C C . PRO A 1 93 ? -14.116 6.704 19.129 1.00 54.44 93 PRO A C 1
ATOM 687 O O . PRO A 1 93 ? -15.108 6.257 18.556 1.00 54.44 93 PRO A O 1
ATOM 690 N N . THR A 1 94 ? -13.014 5.974 19.305 1.00 59.56 94 THR A N 1
ATOM 691 C CA . THR A 1 94 ? -12.767 4.593 18.837 1.00 59.56 94 THR A CA 1
ATOM 692 C C . THR A 1 94 ? -13.661 3.530 19.508 1.00 59.56 94 THR A C 1
ATOM 694 O O . THR A 1 94 ? -13.414 2.331 19.410 1.00 59.56 94 THR A O 1
ATOM 697 N N . GLY A 1 95 ? -14.732 3.945 20.191 1.00 56.66 95 GLY A N 1
ATOM 698 C CA . GLY A 1 95 ? -15.528 3.117 21.097 1.00 56.66 95 GLY A CA 1
ATOM 699 C C . GLY A 1 95 ? -16.810 2.497 20.534 1.00 56.66 95 GLY A C 1
ATOM 700 O O . GLY A 1 95 ? -17.525 1.858 21.304 1.00 56.66 95 GLY A O 1
ATOM 701 N N . LEU A 1 96 ? -17.146 2.656 19.248 1.00 51.12 96 LEU A N 1
ATOM 702 C CA . LEU A 1 96 ? -18.470 2.251 18.737 1.00 51.12 96 LEU A CA 1
ATOM 703 C C . LEU A 1 96 ? -18.579 0.863 18.081 1.00 51.12 96 LEU A C 1
ATOM 705 O O . LEU A 1 96 ? -19.635 0.540 17.548 1.00 51.12 96 LEU A O 1
ATOM 709 N N . TRP A 1 97 ? -17.571 -0.007 18.204 1.00 57.88 97 TRP A N 1
ATOM 710 C CA . TRP A 1 97 ? -17.650 -1.393 17.697 1.00 57.88 97 TRP A CA 1
ATOM 711 C C . TRP A 1 97 ? -17.639 -2.469 18.788 1.00 57.88 97 TRP A C 1
ATOM 713 O O . TRP A 1 97 ? -17.301 -3.622 18.538 1.00 57.88 97 TRP A O 1
ATOM 723 N N . ARG A 1 98 ? -18.072 -2.129 20.009 1.00 47.16 98 ARG A N 1
ATOM 724 C CA . ARG A 1 98 ? -18.368 -3.126 21.046 1.00 47.16 98 ARG A CA 1
ATOM 725 C C . ARG A 1 98 ? -19.857 -3.128 21.370 1.00 47.16 98 ARG A C 1
ATOM 727 O O . ARG A 1 98 ? -20.276 -2.451 22.304 1.00 47.16 98 ARG A O 1
ATOM 734 N N . LYS A 1 99 ? -20.623 -3.902 20.587 1.00 41.19 99 LYS A N 1
ATOM 735 C CA . LYS A 1 99 ? -21.771 -4.746 20.997 1.00 41.19 99 LYS A CA 1
ATOM 736 C C . LYS A 1 99 ? -22.569 -5.223 19.771 1.00 41.19 99 LYS A C 1
ATOM 738 O O . LYS A 1 99 ? -23.396 -4.476 19.257 1.00 41.19 99 LYS A O 1
ATOM 743 N N . ARG A 1 100 ? -22.407 -6.490 19.392 1.00 42.47 100 ARG A N 1
ATOM 744 C CA . ARG A 1 100 ? -23.382 -7.575 19.606 1.00 42.47 100 ARG A CA 1
ATOM 745 C C . ARG A 1 100 ? -22.701 -8.915 19.376 1.00 42.47 100 ARG A C 1
ATOM 747 O O . ARG A 1 100 ? -21.810 -8.958 18.506 1.00 42.47 100 ARG A O 1
#